Protein AF-A0A943PR94-F1 (afdb_monomer)

Radius of gyration: 12.65 Å; Cα contacts (8 Å, |Δi|>4): 178; chains: 1; bounding box: 43×32×30 Å

Mean predicted aligned error: 4.42 Å

pLDDT: mean 90.62, std 11.08, range [41.34, 97.44]

Foldseek 3Di:
DFKDKAWWFFDDDWDKDADPPDPFGIKIWGWIAGPVRDIAIEMETDPVSVVCVVVVDGIWMFMFGQDPPRYTYGPDTDDDDPPD

Secondary structure (DSSP, 8-state):
---EEEEEEE-S--EEEE-SSSS--EEEEEEEE-TTS-EEEEEEEHHHHHHHHHHT-SEEEEEEEE-GGG-EEEEEEE------

Nearest PDB structures (foldseek):
  5yyu-assembly1_D  TM=7.968E-01  e=5.255E-03  Staphylococcus aureus subsp. aureus ED98
  1ue7-assembly2_D-3  TM=8.238E-01  e=7.338E-03  Mycobacterium tuberculosis
  6bhw-assembly1_D  TM=8.023E-01  e=1.691E-02  Bacillus subtilis subsp. subtilis str. 168
  5yuo-assembly1_B  TM=7.640E-01  e=2.790E-02  Pseudomonas aeruginosa PAO1
  5odn-assembly1_H  TM=7.202E-01  e=2.233E-02  Salinibacter ruber DSM 13855

Structure (mmCIF, N/CA/C/O backbone):
data_AF-A0A943PR94-F1
#
_entry.id   AF-A0A943PR94-F1
#
loop_
_atom_site.group_PDB
_atom_site.id
_atom_site.type_symbol
_atom_site.label_atom_id
_atom_site.label_alt_id
_atom_site.label_comp_id
_atom_site.label_asym_id
_atom_site.label_entity_id
_atom_site.label_seq_id
_atom_site.pdbx_PDB_ins_code
_atom_site.Cartn_x
_atom_site.Cartn_y
_atom_site.Cartn_z
_atom_site.occupancy
_atom_site.B_iso_or_equiv
_atom_site.auth_seq_id
_atom_site.auth_comp_id
_atom_site.auth_asym_id
_atom_site.auth_atom_id
_atom_site.pdbx_PDB_model_num
ATOM 1 N N . MET A 1 1 ? -1.531 -20.455 -5.569 1.00 72.88 1 MET A N 1
ATOM 2 C CA . MET A 1 1 ? -2.484 -19.329 -5.653 1.00 72.88 1 MET A CA 1
ATOM 3 C C . MET A 1 1 ? -1.955 -18.230 -4.739 1.00 72.88 1 MET A C 1
ATOM 5 O O . MET A 1 1 ? -1.778 -18.514 -3.565 1.00 72.88 1 MET A O 1
ATOM 9 N N . ASN A 1 2 ? -1.569 -17.065 -5.273 1.00 90.38 2 ASN A N 1
ATOM 10 C CA . ASN A 1 2 ? -0.952 -15.970 -4.506 1.00 90.38 2 ASN A CA 1
ATOM 11 C C . ASN A 1 2 ? -1.636 -14.649 -4.862 1.00 90.38 2 ASN A C 1
ATOM 13 O O . ASN A 1 2 ? -1.139 -13.866 -5.670 1.00 90.38 2 ASN A O 1
ATOM 17 N N . GLU A 1 3 ? -2.829 -14.480 -4.317 1.00 94.56 3 GLU A N 1
ATOM 18 C CA . GLU A 1 3 ? -3.704 -13.352 -4.575 1.00 94.56 3 GLU A CA 1
ATOM 19 C C . GLU A 1 3 ? -4.501 -13.085 -3.302 1.00 94.56 3 GLU A C 1
ATOM 21 O O . GLU A 1 3 ? -4.934 -14.027 -2.635 1.00 94.56 3 GLU A O 1
ATOM 26 N N . CYS A 1 4 ? -4.640 -11.817 -2.932 1.00 93.88 4 CYS A N 1
ATOM 27 C CA . CYS A 1 4 ? -5.358 -11.398 -1.739 1.00 93.88 4 CYS A CA 1
ATOM 28 C C . CYS A 1 4 ? -6.307 -10.243 -2.052 1.00 93.88 4 CYS A C 1
ATOM 30 O O . CYS A 1 4 ? -6.064 -9.439 -2.951 1.00 93.88 4 CYS A O 1
ATOM 32 N N . PHE A 1 5 ? -7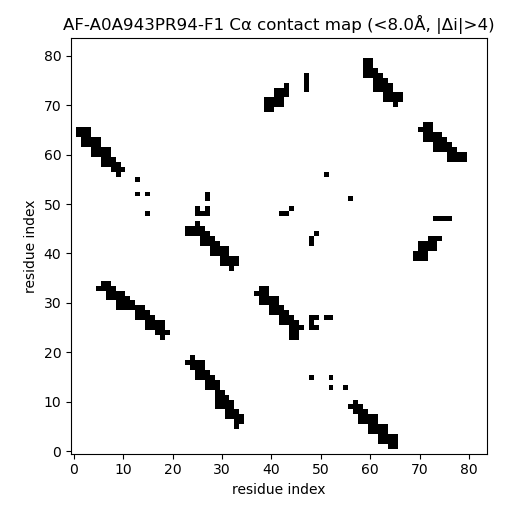.387 -10.170 -1.282 1.00 95.06 5 PHE A N 1
ATOM 33 C CA . PHE A 1 5 ? -8.392 -9.121 -1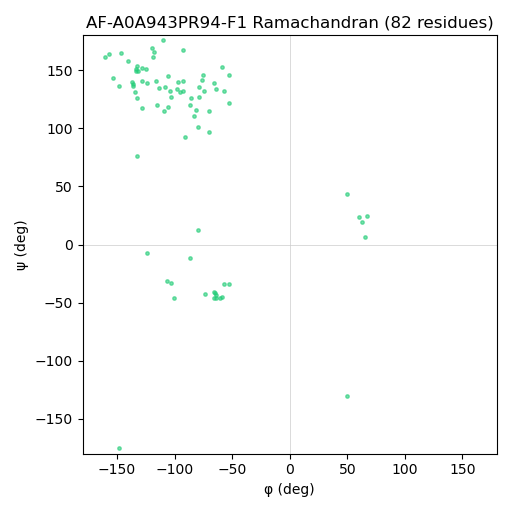.362 1.00 95.06 5 PHE A CA 1
ATOM 34 C C . PHE A 1 5 ? -8.587 -8.568 0.041 1.00 95.06 5 PHE A C 1
ATOM 36 O O . PHE A 1 5 ? -8.942 -9.321 0.949 1.00 95.06 5 PHE A O 1
ATOM 43 N N . LEU A 1 6 ? -8.280 -7.290 0.243 1.00 94.25 6 LEU A N 1
ATOM 44 C CA . LEU A 1 6 ? -8.195 -6.704 1.577 1.00 94.25 6 LEU A CA 1
ATOM 45 C C . LEU A 1 6 ? -8.908 -5.356 1.618 1.00 94.25 6 LEU A C 1
ATOM 47 O O . LEU A 1 6 ? -8.646 -4.483 0.796 1.00 94.25 6 LEU A O 1
ATOM 51 N N . LEU A 1 7 ? -9.761 -5.173 2.626 1.00 94.44 7 LEU A N 1
ATOM 52 C CA . LEU A 1 7 ? -10.167 -3.850 3.088 1.00 94.44 7 LEU A CA 1
ATOM 53 C C . LEU A 1 7 ? -9.138 -3.385 4.114 1.00 94.44 7 LEU A C 1
ATOM 55 O O . LEU A 1 7 ? -8.943 -4.053 5.134 1.00 94.44 7 LEU A O 1
ATOM 59 N N . ILE A 1 8 ? -8.483 -2.261 3.847 1.00 94.62 8 ILE A N 1
ATOM 60 C CA . ILE A 1 8 ? -7.394 -1.770 4.689 1.00 94.62 8 ILE A CA 1
ATOM 61 C C . ILE A 1 8 ? -7.654 -0.341 5.154 1.00 94.62 8 ILE A C 1
ATOM 63 O O . ILE A 1 8 ? -8.281 0.446 4.447 1.00 94.62 8 ILE A O 1
ATOM 67 N N . LYS A 1 9 ? -7.126 0.004 6.332 1.00 95.56 9 LYS A N 1
ATOM 68 C CA . LYS A 1 9 ? -7.018 1.386 6.811 1.00 95.56 9 LYS A CA 1
ATOM 69 C C . LYS A 1 9 ? -5.548 1.766 6.945 1.00 95.56 9 LYS A C 1
ATOM 71 O O . LYS A 1 9 ? -4.833 1.134 7.718 1.00 95.56 9 LYS A O 1
ATOM 76 N N . ARG A 1 10 ? -5.083 2.789 6.231 1.00 95.31 10 ARG A N 1
ATOM 77 C CA . ARG A 1 10 ? -3.720 3.316 6.366 1.00 95.31 10 ARG A CA 1
ATOM 78 C C . ARG A 1 10 ? -3.525 3.901 7.769 1.00 95.31 10 ARG A C 1
ATOM 80 O O . ARG A 1 10 ? -4.377 4.633 8.265 1.00 95.31 10 ARG A O 1
ATOM 87 N N . ILE A 1 11 ? -2.406 3.558 8.406 1.00 96.75 11 ILE A N 1
ATOM 88 C CA . ILE A 1 11 ? -2.062 4.000 9.771 1.00 96.75 11 ILE A CA 1
ATOM 89 C C . ILE A 1 11 ? -0.714 4.722 9.860 1.00 96.75 11 ILE A C 1
ATOM 91 O O . ILE A 1 11 ? -0.384 5.252 10.914 1.00 96.75 11 ILE A O 1
ATOM 95 N N . SER A 1 12 ? 0.067 4.746 8.777 1.00 96.50 12 SER A N 1
ATOM 96 C CA . SER A 1 12 ? 1.302 5.528 8.683 1.00 96.50 12 SER A CA 1
ATOM 97 C C . SER A 1 12 ? 1.214 6.575 7.582 1.00 96.50 12 SER A C 1
ATOM 99 O O . SER A 1 12 ? 0.389 6.471 6.669 1.00 96.50 12 SER A O 1
ATOM 101 N N . ASP A 1 13 ? 2.139 7.526 7.607 1.00 95.50 13 ASP A N 1
ATOM 102 C CA . ASP A 1 13 ? 2.380 8.407 6.471 1.00 95.50 13 ASP A CA 1
ATOM 103 C C . ASP A 1 13 ? 2.766 7.615 5.218 1.00 95.50 13 ASP A C 1
ATOM 105 O O . ASP A 1 13 ? 3.285 6.492 5.283 1.00 95.50 13 ASP A O 1
ATOM 109 N N . ILE A 1 14 ? 2.464 8.211 4.068 1.00 95.19 14 ILE A N 1
ATOM 110 C CA . ILE A 1 14 ? 2.741 7.646 2.754 1.00 95.19 14 ILE A CA 1
ATOM 111 C C . ILE A 1 14 ? 4.208 7.919 2.402 1.00 95.19 14 ILE A C 1
ATOM 113 O O . ILE A 1 14 ? 4.602 9.067 2.208 1.00 95.19 14 ILE A O 1
ATOM 117 N N . ASN A 1 15 ? 5.017 6.865 2.274 1.00 96.00 15 ASN A N 1
ATOM 118 C CA . ASN A 1 15 ? 6.397 6.974 1.806 1.00 96.00 15 ASN A CA 1
ATOM 119 C C . ASN A 1 15 ? 6.447 6.818 0.282 1.00 96.00 15 ASN A C 1
ATOM 121 O O . ASN A 1 15 ? 6.511 5.700 -0.233 1.00 96.00 15 ASN A O 1
ATOM 125 N N . PHE A 1 16 ? 6.385 7.941 -0.430 1.00 94.38 16 PHE A N 1
ATOM 126 C CA . PHE A 1 16 ? 6.470 7.986 -1.888 1.00 94.38 16 PHE A CA 1
ATOM 127 C C . PHE A 1 16 ? 7.914 8.211 -2.349 1.00 94.38 16 PHE A C 1
ATOM 129 O O . PHE A 1 16 ? 8.607 9.100 -1.851 1.00 94.38 16 PHE A O 1
ATOM 136 N N . LYS A 1 17 ? 8.375 7.412 -3.313 1.00 93.56 17 LYS A N 1
ATOM 137 C CA . LYS A 1 17 ? 9.731 7.476 -3.867 1.00 93.56 17 LYS A CA 1
ATOM 138 C C . LYS A 1 17 ? 9.703 7.347 -5.382 1.00 93.56 17 LYS A C 1
ATOM 140 O O . LYS A 1 17 ? 9.011 6.489 -5.923 1.00 93.56 17 LYS A O 1
ATOM 145 N N . PHE A 1 18 ? 10.541 8.131 -6.050 1.00 91.31 18 PHE A N 1
ATOM 146 C CA . PHE A 1 18 ? 10.893 7.877 -7.443 1.00 91.31 18 PHE A CA 1
ATOM 147 C C . PHE A 1 18 ? 11.937 6.765 -7.509 1.00 91.31 18 PHE A C 1
ATOM 149 O O . PHE A 1 18 ? 12.893 6.752 -6.729 1.00 91.31 18 PHE A O 1
ATOM 156 N N . VAL A 1 19 ? 11.744 5.826 -8.429 1.00 90.25 19 VAL A N 1
ATOM 157 C CA . VAL A 1 19 ? 12.668 4.716 -8.657 1.00 90.25 19 VAL A CA 1
ATOM 158 C C . VAL A 1 19 ? 13.468 5.021 -9.920 1.00 90.25 19 VAL A C 1
ATOM 160 O O . VAL A 1 19 ? 12.909 5.337 -10.966 1.00 90.25 19 VAL A O 1
ATOM 163 N N . ILE A 1 20 ? 14.796 4.971 -9.808 1.00 84.06 20 ILE A N 1
ATOM 164 C CA . ILE A 1 20 ? 15.733 5.246 -10.904 1.00 84.06 20 ILE A CA 1
ATOM 165 C C . ILE A 1 20 ? 16.317 3.909 -11.375 1.00 84.06 20 ILE A C 1
ATOM 167 O O . ILE A 1 20 ? 16.542 3.014 -10.561 1.00 84.06 20 ILE A O 1
ATOM 171 N N . ASN A 1 21 ? 16.582 3.773 -12.677 1.00 82.69 21 ASN A N 1
ATOM 172 C CA . ASN A 1 21 ? 17.173 2.576 -13.297 1.00 82.69 21 ASN A CA 1
ATOM 173 C C . ASN A 1 21 ? 16.352 1.279 -13.135 1.00 82.69 21 ASN A C 1
ATOM 175 O O . ASN A 1 21 ? 16.907 0.187 -13.232 1.00 82.69 21 ASN A O 1
ATOM 179 N N . CYS A 1 22 ? 15.040 1.382 -12.916 1.00 84.88 22 CYS A N 1
ATOM 180 C CA . CYS A 1 22 ? 14.101 0.258 -12.968 1.00 84.88 22 CYS A CA 1
ATOM 181 C C . CYS A 1 22 ? 13.032 0.502 -14.038 1.00 84.88 22 CYS A C 1
ATOM 183 O O . CYS A 1 22 ? 12.930 1.597 -14.595 1.00 84.88 22 CYS A O 1
ATOM 185 N N . LYS A 1 23 ? 12.253 -0.541 -14.345 1.00 90.12 23 LYS A N 1
ATOM 186 C CA . LYS A 1 23 ? 11.109 -0.439 -15.257 1.00 90.12 23 LYS A CA 1
ATOM 187 C C . LYS A 1 23 ? 10.025 0.467 -14.661 1.00 90.12 23 LYS A C 1
ATOM 189 O O . LYS A 1 23 ? 9.442 1.279 -15.376 1.00 90.12 23 LYS A O 1
ATOM 194 N N . GLU A 1 24 ? 9.789 0.309 -13.367 1.00 91.62 24 GLU A N 1
ATOM 195 C CA . GLU A 1 24 ? 8.882 1.103 -12.550 1.00 91.62 24 GLU A CA 1
ATOM 196 C C . GLU A 1 24 ? 9.524 2.462 -12.233 1.00 91.62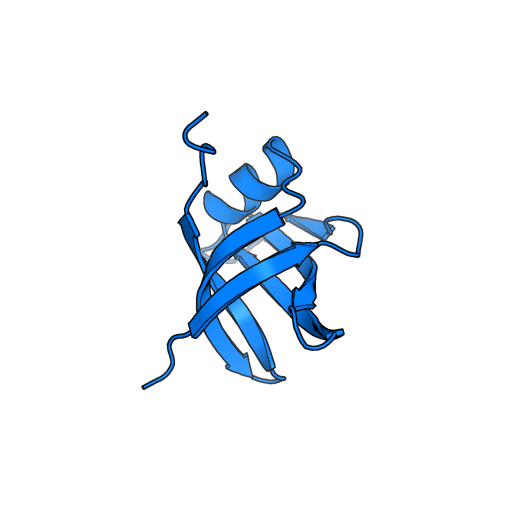 24 GLU A C 1
ATOM 198 O O . GLU A 1 24 ? 10.731 2.558 -11.993 1.00 91.62 24 GLU A O 1
ATOM 203 N N . LYS A 1 25 ? 8.714 3.520 -12.230 1.00 92.12 25 LYS A N 1
ATOM 204 C CA . LYS A 1 25 ? 9.138 4.922 -12.094 1.00 92.12 25 LYS A CA 1
ATOM 205 C C . LYS A 1 25 ? 8.817 5.507 -10.726 1.00 92.12 25 LYS A C 1
ATOM 207 O O . LYS A 1 25 ? 9.551 6.369 -10.240 1.00 92.12 25 LYS A O 1
ATOM 212 N N . SER A 1 26 ? 7.742 5.050 -10.096 1.00 93.94 26 SER A N 1
ATOM 213 C CA . SER A 1 26 ? 7.351 5.478 -8.754 1.00 93.94 26 SER A CA 1
ATOM 214 C C . SER A 1 26 ? 6.984 4.286 -7.887 1.00 93.94 26 SER A C 1
ATOM 216 O O . SER A 1 26 ? 6.535 3.251 -8.374 1.00 93.94 26 SER A O 1
ATOM 218 N N . LYS A 1 27 ? 7.218 4.423 -6.582 1.00 96.12 27 LYS A N 1
ATOM 219 C CA . LYS A 1 27 ? 6.869 3.441 -5.561 1.00 96.12 27 LYS A CA 1
ATOM 220 C C . LYS A 1 27 ? 6.259 4.151 -4.368 1.00 96.12 27 LYS A C 1
ATOM 222 O O . LYS A 1 27 ? 6.794 5.152 -3.896 1.00 96.12 27 LYS A O 1
ATOM 227 N N . VAL A 1 28 ? 5.201 3.570 -3.825 1.00 96.25 28 VAL A N 1
ATOM 228 C CA . VAL A 1 28 ? 4.629 3.974 -2.545 1.00 96.25 28 VAL A CA 1
ATOM 229 C C . VAL A 1 28 ? 4.747 2.840 -1.538 1.00 96.25 28 VAL A C 1
ATOM 231 O O . VAL A 1 28 ? 4.577 1.682 -1.910 1.00 96.25 28 VAL A O 1
ATOM 234 N N . VAL A 1 29 ? 5.046 3.160 -0.279 1.00 96.88 29 VAL A N 1
ATOM 235 C CA . VAL A 1 29 ? 5.055 2.204 0.838 1.00 96.88 29 VAL A CA 1
ATOM 236 C C . VAL A 1 29 ? 4.370 2.829 2.048 1.00 96.88 29 VAL A C 1
ATOM 238 O O . VAL A 1 29 ? 4.617 3.991 2.369 1.00 96.88 29 VAL A O 1
ATOM 241 N N . PHE A 1 30 ? 3.518 2.070 2.730 1.00 96.94 30 PHE A N 1
ATOM 242 C CA . PHE A 1 30 ? 2.882 2.489 3.979 1.00 96.94 30 PHE A CA 1
ATOM 243 C C . PHE A 1 30 ? 2.442 1.275 4.805 1.00 96.94 30 PHE A C 1
ATOM 245 O O . PHE A 1 30 ? 2.334 0.156 4.300 1.00 96.94 30 PHE A O 1
ATOM 252 N N . LYS A 1 31 ? 2.161 1.505 6.089 1.00 97.38 31 LYS A N 1
ATOM 253 C CA . LYS A 1 31 ? 1.538 0.523 6.975 1.00 97.38 31 LYS A CA 1
ATOM 254 C C . LYS A 1 31 ? 0.029 0.684 6.975 1.00 97.38 31 LYS A C 1
ATOM 256 O O . LYS A 1 31 ? -0.498 1.803 7.015 1.00 97.38 31 LYS A O 1
ATOM 261 N N . ALA A 1 32 ? -0.661 -0.444 6.994 1.00 96.44 32 ALA A N 1
ATOM 262 C CA . ALA A 1 32 ? -2.104 -0.495 7.078 1.00 96.44 32 ALA A CA 1
ATOM 263 C C . ALA A 1 32 ? -2.570 -1.493 8.133 1.00 96.44 32 ALA A C 1
ATOM 265 O O . ALA A 1 32 ? -1.887 -2.466 8.445 1.00 96.44 32 ALA A O 1
ATOM 266 N N . LYS A 1 33 ? -3.757 -1.235 8.668 1.00 96.75 33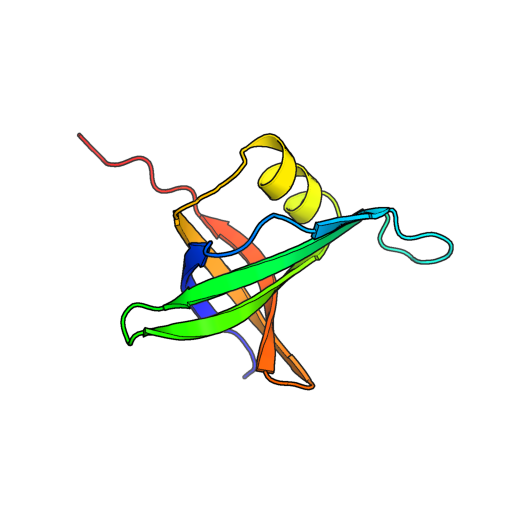 LYS A N 1
ATOM 267 C CA . LYS A 1 33 ? -4.421 -2.052 9.669 1.00 96.75 33 LYS A CA 1
ATOM 268 C C . LYS A 1 33 ? -5.614 -2.771 9.050 1.00 96.75 33 LYS A C 1
ATOM 270 O O . LYS A 1 33 ? -6.395 -2.169 8.309 1.00 96.75 33 LYS A O 1
ATOM 275 N N . LEU A 1 34 ? -5.738 -4.051 9.377 1.00 94.12 34 LEU A N 1
ATOM 276 C CA . LEU A 1 34 ? -6.867 -4.908 9.023 1.00 94.12 34 LEU A CA 1
ATOM 277 C C . LEU A 1 34 ? -7.923 -4.915 10.140 1.00 94.12 34 LEU A C 1
ATOM 279 O O . LEU A 1 34 ? -7.664 -4.492 11.269 1.00 94.12 34 LEU A O 1
ATOM 283 N N . LEU A 1 35 ? -9.114 -5.445 9.843 1.00 91.56 35 LEU A N 1
ATOM 284 C CA . LEU A 1 35 ? -10.224 -5.539 10.806 1.00 91.56 35 LEU A CA 1
ATOM 285 C C . LEU A 1 35 ? -9.858 -6.312 12.083 1.00 91.56 35 LEU A C 1
ATOM 287 O O . LEU A 1 35 ? -10.308 -5.959 13.168 1.00 91.56 35 LEU A O 1
ATOM 291 N N . ASN A 1 36 ? -9.008 -7.334 11.975 1.00 92.50 36 ASN A N 1
ATOM 292 C CA . ASN A 1 36 ? -8.531 -8.137 13.107 1.00 92.50 36 ASN A CA 1
ATOM 293 C C . ASN A 1 36 ? -7.401 -7.462 13.913 1.00 92.50 36 ASN A C 1
ATOM 295 O O . ASN A 1 36 ? -6.742 -8.118 14.714 1.00 92.50 36 ASN A O 1
ATOM 299 N N . ASN A 1 37 ? -7.155 -6.169 13.690 1.00 92.69 37 ASN A N 1
ATOM 300 C CA . ASN A 1 37 ? -6.050 -5.388 14.239 1.00 92.69 37 ASN A CA 1
ATOM 301 C C . ASN A 1 37 ? -4.639 -5.788 13.781 1.00 92.69 37 ASN A C 1
ATOM 303 O O . ASN A 1 37 ? -3.681 -5.201 14.280 1.00 92.69 37 ASN A O 1
ATOM 307 N N . SER A 1 38 ? -4.481 -6.713 12.830 1.00 93.81 38 SER A N 1
ATOM 308 C C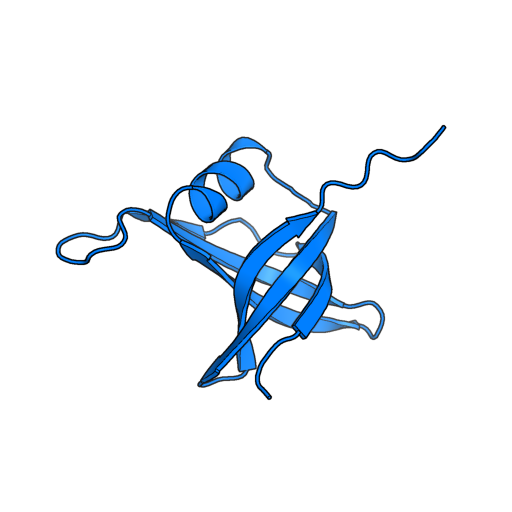A . S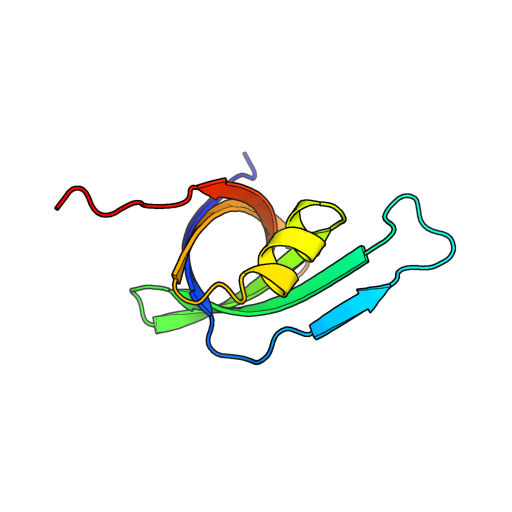ER A 1 38 ? -3.167 -6.994 12.247 1.00 93.81 38 SER A CA 1
ATOM 309 C C . SER A 1 38 ? -2.647 -5.788 11.466 1.00 93.81 38 SER A C 1
ATOM 311 O O . SER A 1 38 ? -3.398 -5.140 10.733 1.00 93.81 38 SER A O 1
ATOM 313 N N . GLU A 1 39 ? -1.352 -5.522 11.607 1.00 96.06 39 GLU A N 1
ATOM 314 C CA . GLU A 1 39 ? -0.631 -4.530 10.816 1.00 96.06 39 GLU A CA 1
ATOM 315 C C . GLU A 1 39 ? 0.100 -5.220 9.668 1.00 96.06 39 GLU A C 1
ATOM 317 O O . GLU A 1 39 ? 0.765 -6.239 9.862 1.00 96.06 39 GLU A O 1
ATOM 322 N N . ILE A 1 40 ? -0.024 -4.655 8.473 1.00 95.56 40 ILE A N 1
ATOM 323 C CA . ILE A 1 40 ? 0.648 -5.124 7.264 1.00 95.56 40 ILE A CA 1
ATOM 324 C C . ILE A 1 40 ? 1.382 -3.968 6.596 1.00 95.56 40 ILE A C 1
ATOM 326 O O . ILE A 1 40 ? 0.973 -2.808 6.695 1.00 95.56 40 ILE A O 1
ATOM 330 N N . GLU A 1 41 ? 2.458 -4.292 5.888 1.00 96.94 41 GLU A N 1
ATOM 331 C CA . GLU A 1 41 ? 3.126 -3.349 5.001 1.00 96.94 41 GLU A CA 1
ATOM 332 C C . GLU A 1 41 ? 2.605 -3.529 3.577 1.00 96.94 41 GLU A C 1
ATOM 334 O O . GLU A 1 41 ? 2.517 -4.645 3.059 1.00 96.94 41 GLU A O 1
ATOM 339 N N . VAL A 1 42 ? 2.237 -2.413 2.959 1.00 96.88 42 VAL A N 1
ATOM 340 C CA . VAL A 1 42 ? 1.612 -2.375 1.643 1.00 96.88 42 VAL A CA 1
ATOM 341 C C . VAL A 1 42 ? 2.441 -1.485 0.735 1.00 96.88 42 VAL A C 1
ATOM 343 O O . VAL A 1 42 ? 2.914 -0.423 1.151 1.00 96.88 42 VAL A O 1
ATOM 346 N N . PHE A 1 43 ? 2.615 -1.910 -0.512 1.00 96.88 43 PHE A N 1
ATOM 347 C CA . PHE A 1 43 ? 3.290 -1.110 -1.519 1.00 96.88 43 PHE A CA 1
ATOM 348 C C . PHE A 1 43 ? 2.618 -1.207 -2.886 1.00 96.88 43 PHE A C 1
ATOM 350 O O . PHE A 1 43 ? 1.910 -2.164 -3.192 1.00 96.88 43 PHE A O 1
ATOM 357 N N . ALA A 1 44 ? 2.862 -0.205 -3.721 1.00 96.75 44 ALA A N 1
ATOM 358 C CA . ALA A 1 44 ? 2.430 -0.187 -5.113 1.00 96.75 44 ALA A CA 1
ATOM 359 C C . ALA A 1 44 ? 3.452 0.553 -5.977 1.00 96.75 44 ALA A C 1
ATOM 361 O O . ALA A 1 44 ? 4.293 1.287 -5.446 1.00 96.75 44 ALA A O 1
ATOM 362 N N . TYR A 1 45 ? 3.351 0.375 -7.293 1.00 96.50 45 TYR A N 1
ATOM 363 C CA . TYR A 1 45 ? 4.187 1.050 -8.282 1.00 96.50 45 TYR A CA 1
ATOM 364 C C . TYR A 1 45 ? 3.362 1.923 -9.236 1.00 96.50 45 TYR A C 1
ATOM 366 O O . TYR A 1 45 ? 2.149 1.733 -9.384 1.00 96.50 45 TYR A O 1
ATOM 374 N N . ASP A 1 46 ? 4.047 2.856 -9.893 1.00 95.62 46 ASP A N 1
ATOM 375 C CA . ASP A 1 46 ? 3.572 3.651 -11.029 1.00 95.62 46 ASP A CA 1
ATOM 376 C C . ASP A 1 46 ? 2.200 4.302 -10.781 1.00 95.62 46 ASP A C 1
ATOM 378 O O . ASP A 1 46 ? 1.970 4.912 -9.739 1.00 95.62 46 ASP A O 1
ATOM 382 N N . ASN A 1 47 ? 1.256 4.150 -11.714 1.00 95.31 47 ASN A N 1
ATOM 383 C CA . ASN A 1 47 ? -0.058 4.796 -11.671 1.00 95.31 47 ASN A CA 1
ATOM 384 C C . ASN A 1 47 ? -0.808 4.562 -10.349 1.00 95.31 47 ASN A C 1
ATOM 386 O O . ASN A 1 47 ? -1.534 5.441 -9.890 1.00 95.31 47 ASN A O 1
ATOM 390 N N . ILE A 1 48 ? -0.645 3.385 -9.733 1.00 95.19 48 ILE A N 1
ATOM 391 C CA . ILE A 1 48 ? -1.290 3.065 -8.455 1.00 95.19 48 ILE A CA 1
ATOM 392 C C . ILE A 1 48 ? -0.607 3.829 -7.318 1.00 95.19 48 ILE A C 1
ATOM 394 O O . ILE A 1 48 ? -1.289 4.387 -6.459 1.00 95.19 48 ILE A O 1
ATOM 398 N N . ALA A 1 49 ? 0.728 3.889 -7.323 1.00 95.00 49 ALA A N 1
ATOM 399 C CA . ALA A 1 49 ? 1.486 4.675 -6.355 1.00 95.00 49 ALA A CA 1
ATOM 400 C C . ALA A 1 49 ? 1.127 6.165 -6.438 1.00 95.00 49 ALA A C 1
ATOM 402 O O . ALA A 1 49 ? 0.855 6.792 -5.411 1.00 95.00 49 ALA A O 1
ATOM 403 N N . ASP A 1 50 ? 1.065 6.700 -7.656 1.00 94.12 50 ASP A N 1
ATOM 404 C CA . ASP A 1 50 ? 0.731 8.097 -7.926 1.00 94.12 50 ASP A CA 1
ATOM 405 C C . ASP A 1 50 ? -0.702 8.418 -7.479 1.00 94.12 50 ASP A C 1
ATOM 407 O O . ASP A 1 50 ? -0.936 9.431 -6.820 1.00 94.12 50 ASP A O 1
ATOM 411 N N . TYR A 1 51 ? -1.659 7.526 -7.760 1.00 93.75 51 TYR A N 1
ATOM 412 C CA . TYR A 1 51 ? -3.054 7.680 -7.344 1.00 93.75 51 TYR A CA 1
ATOM 413 C C . TYR A 1 51 ? -3.216 7.667 -5.817 1.00 93.75 51 TYR A C 1
ATOM 415 O O . TYR A 1 51 ? -3.882 8.551 -5.270 1.00 93.75 51 TYR A O 1
ATOM 423 N N . ILE A 1 52 ? -2.575 6.721 -5.114 1.00 93.12 52 ILE A N 1
ATOM 424 C CA . ILE A 1 52 ? -2.593 6.659 -3.641 1.00 93.12 52 ILE A CA 1
ATOM 425 C C . ILE A 1 52 ? -2.034 7.955 -3.047 1.00 93.12 52 ILE A C 1
ATOM 427 O O . ILE A 1 52 ? -2.629 8.512 -2.122 1.00 93.12 52 ILE A O 1
ATOM 431 N N . TYR A 1 53 ? -0.914 8.444 -3.586 1.00 92.44 53 TYR A N 1
ATOM 432 C CA . TYR A 1 53 ? -0.277 9.671 -3.119 1.00 92.44 53 TYR A CA 1
ATOM 433 C C . TYR A 1 53 ? -1.147 10.906 -3.385 1.00 92.44 53 TYR A C 1
ATOM 435 O O . TYR A 1 53 ? -1.374 11.705 -2.480 1.00 92.44 53 TYR A O 1
ATOM 443 N N . GLN A 1 54 ? -1.704 11.034 -4.593 1.00 92.81 54 GLN A N 1
ATOM 444 C CA . GLN A 1 54 ? -2.531 12.175 -4.987 1.00 92.81 54 GLN A CA 1
ATOM 445 C C . GLN A 1 54 ? -3.849 12.251 -4.206 1.00 92.81 54 GLN A C 1
ATOM 447 O O . GLN A 1 54 ? -4.294 13.342 -3.849 1.00 92.81 54 GLN A O 1
ATOM 452 N N . LYS A 1 55 ? -4.507 11.110 -3.975 1.00 91.19 55 LYS A N 1
ATOM 453 C CA . LYS A 1 55 ? -5.800 11.050 -3.275 1.00 91.19 55 LYS A CA 1
ATOM 454 C C . LYS A 1 55 ? -5.670 10.976 -1.758 1.00 91.19 55 LYS A C 1
ATOM 456 O O . LYS A 1 55 ? -6.675 11.151 -1.078 1.00 91.19 55 LYS A O 1
ATOM 461 N N . ASN A 1 56 ? -4.465 10.732 -1.241 1.00 88.44 56 ASN A N 1
ATOM 462 C CA . ASN A 1 56 ? -4.191 10.553 0.184 1.00 88.44 56 ASN A CA 1
ATOM 463 C C . ASN A 1 56 ? -5.151 9.545 0.849 1.00 88.44 56 ASN A C 1
ATOM 465 O O . ASN A 1 56 ? -5.680 9.791 1.933 1.00 88.44 56 ASN A O 1
ATOM 469 N N . LEU A 1 57 ? -5.404 8.417 0.175 1.00 87.31 57 LEU A N 1
ATOM 470 C CA . LEU A 1 57 ? -6.421 7.448 0.590 1.00 87.31 57 LEU A CA 1
ATOM 471 C C . LEU A 1 57 ? -6.177 6.950 2.022 1.00 87.31 57 LEU A C 1
ATOM 473 O O . LEU A 1 57 ? -5.063 6.553 2.386 1.00 87.31 57 LEU A O 1
ATOM 477 N N . GLU A 1 58 ? -7.238 6.946 2.828 1.00 90.69 58 GLU A N 1
ATOM 478 C CA . GLU A 1 58 ? -7.197 6.446 4.206 1.00 90.69 58 GLU A CA 1
ATOM 479 C C . GLU A 1 58 ? -7.765 5.035 4.336 1.00 90.69 58 GLU A C 1
ATOM 481 O O . GLU A 1 58 ? -7.148 4.192 4.984 1.00 90.69 58 GLU A O 1
ATOM 486 N N . ILE A 1 59 ? -8.924 4.762 3.732 1.00 91.94 59 ILE A N 1
ATOM 487 C CA . ILE A 1 59 ? -9.607 3.465 3.790 1.00 91.94 59 ILE A CA 1
ATOM 488 C C . ILE A 1 59 ? -10.017 3.081 2.376 1.00 91.94 59 ILE A C 1
ATOM 490 O O . ILE A 1 59 ? -10.675 3.864 1.698 1.00 91.94 59 ILE A O 1
ATOM 494 N N . PHE A 1 60 ? -9.627 1.892 1.929 1.00 92.69 60 PHE A N 1
ATOM 495 C CA . PHE A 1 60 ? -9.960 1.406 0.592 1.00 92.69 60 PHE A CA 1
ATOM 496 C C . PHE A 1 60 ? -9.819 -0.110 0.497 1.00 92.69 60 PHE A C 1
ATOM 498 O O . PHE A 1 60 ? -9.161 -0.753 1.324 1.00 92.69 60 PHE A O 1
ATOM 505 N N . PHE A 1 61 ? -10.453 -0.677 -0.526 1.00 94.44 61 PHE A N 1
ATOM 506 C CA . PHE A 1 61 ? -10.330 -2.087 -0.853 1.00 94.44 61 PHE A CA 1
ATOM 507 C C . PHE A 1 61 ? -9.301 -2.278 -1.958 1.00 94.44 61 PHE A C 1
ATOM 509 O O . PHE A 1 61 ? -9.235 -1.502 -2.912 1.00 94.44 61 PHE A O 1
ATOM 516 N N . LEU A 1 62 ? -8.497 -3.323 -1.828 1.00 94.81 62 LEU A N 1
ATOM 517 C CA . LEU A 1 62 ? -7.464 -3.657 -2.791 1.00 94.81 62 LEU A CA 1
ATOM 518 C C . LEU A 1 62 ? -7.527 -5.127 -3.165 1.00 94.81 62 LEU A C 1
ATOM 520 O O . LEU A 1 62 ? -7.843 -5.989 -2.342 1.00 94.81 62 LEU A O 1
ATOM 524 N N . ARG A 1 63 ? -7.125 -5.397 -4.401 1.00 96.56 63 ARG A N 1
ATOM 525 C CA . ARG A 1 63 ? -6.651 -6.703 -4.842 1.00 96.56 63 ARG A CA 1
ATOM 526 C C . ARG A 1 63 ? -5.137 -6.632 -4.959 1.00 96.56 63 ARG A C 1
ATOM 528 O O . ARG A 1 63 ? -4.589 -5.700 -5.550 1.00 96.56 63 ARG A O 1
ATOM 535 N N . GLY A 1 64 ? -4.462 -7.623 -4.402 1.00 96.88 64 GLY A N 1
ATOM 536 C CA . GLY A 1 64 ? -3.014 -7.633 -4.305 1.00 96.88 64 GLY A CA 1
ATOM 537 C C . GLY A 1 64 ? -2.403 -9.021 -4.362 1.00 96.88 64 GLY A C 1
ATOM 538 O O . GLY A 1 64 ? -3.082 -10.028 -4.565 1.00 96.88 64 GLY A O 1
ATOM 539 N N . LYS A 1 65 ? -1.086 -9.063 -4.180 1.00 96.94 65 LYS A N 1
ATOM 540 C CA . LYS A 1 65 ? -0.302 -10.295 -4.059 1.00 96.94 65 LYS A CA 1
ATOM 541 C C . LYS A 1 65 ? 0.559 -10.226 -2.810 1.00 96.94 65 LYS A C 1
ATOM 543 O O . LYS A 1 65 ? 1.144 -9.182 -2.525 1.00 96.94 65 LYS A O 1
ATOM 548 N N . LEU A 1 66 ? 0.679 -11.345 -2.101 1.00 95.62 66 LEU A N 1
ATOM 549 C CA . LEU A 1 66 ? 1.658 -11.470 -1.028 1.00 95.62 66 LEU A CA 1
ATOM 550 C C . LEU A 1 66 ? 3.046 -11.638 -1.640 1.00 95.62 66 LEU A C 1
ATOM 552 O O . LEU A 1 66 ? 3.259 -12.430 -2.562 1.00 95.62 66 LEU A O 1
ATOM 556 N N . ARG A 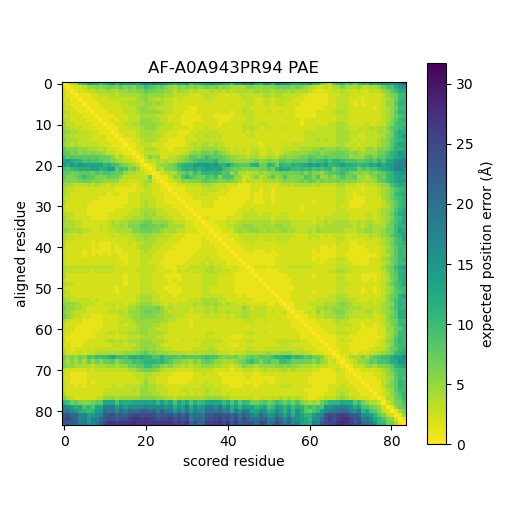1 67 ? 3.999 -10.872 -1.138 1.00 94.25 67 ARG A N 1
ATOM 557 C CA . ARG A 1 67 ? 5.409 -10.972 -1.501 1.00 94.25 67 ARG A CA 1
ATOM 558 C C . ARG A 1 67 ? 6.202 -11.526 -0.326 1.00 94.25 67 ARG A C 1
ATOM 560 O O . ARG A 1 67 ? 5.657 -11.806 0.744 1.00 94.25 67 ARG A O 1
ATOM 567 N N . GLU A 1 68 ? 7.491 -11.735 -0.558 1.00 82.06 68 GLU A N 1
ATOM 568 C CA . GLU A 1 68 ? 8.422 -12.120 0.499 1.00 82.06 68 GLU A CA 1
ATOM 569 C C . GLU A 1 68 ? 8.319 -11.119 1.667 1.00 82.06 68 GLU A C 1
ATOM 571 O O . GLU A 1 68 ? 8.030 -9.940 1.465 1.00 82.06 68 GLU A O 1
ATOM 576 N N . ASN A 1 69 ? 8.485 -11.597 2.903 1.00 86.00 69 ASN A N 1
ATOM 577 C CA . ASN A 1 69 ? 8.318 -10.812 4.138 1.00 86.00 69 ASN A CA 1
ATOM 578 C C . ASN A 1 69 ? 6.885 -10.332 4.450 1.00 86.00 69 ASN A C 1
ATOM 580 O O . ASN A 1 69 ? 6.720 -9.367 5.191 1.00 86.00 69 ASN A O 1
ATOM 584 N N . MET A 1 70 ? 5.847 -11.007 3.936 1.00 86.31 70 MET A N 1
ATOM 585 C CA . MET A 1 70 ? 4.430 -10.707 4.234 1.00 86.31 70 MET A CA 1
ATOM 586 C C . MET A 1 70 ? 3.968 -9.312 3.777 1.00 86.31 70 MET A C 1
ATOM 588 O O . MET A 1 70 ? 2.941 -8.809 4.235 1.00 86.31 70 MET A O 1
ATOM 592 N N . GLN A 1 71 ? 4.702 -8.696 2.850 1.00 94.94 71 GLN A N 1
ATOM 593 C CA . GLN A 1 71 ? 4.300 -7.444 2.220 1.00 94.94 71 GLN A CA 1
ATOM 594 C C . GLN A 1 71 ? 3.193 -7.693 1.194 1.00 94.94 71 GLN A C 1
ATOM 596 O O . GLN A 1 71 ? 3.190 -8.715 0.502 1.00 94.94 71 GLN A O 1
ATOM 601 N N . VAL A 1 72 ? 2.280 -6.736 1.055 1.00 97.06 72 VAL A N 1
ATOM 602 C CA . VAL A 1 72 ? 1.216 -6.784 0.049 1.00 97.06 72 VAL A CA 1
ATOM 603 C C . VAL A 1 72 ? 1.524 -5.804 -1.075 1.00 97.06 72 VAL A C 1
ATOM 605 O O . VAL A 1 72 ? 1.578 -4.595 -0.861 1.00 97.06 72 VAL A O 1
ATOM 608 N N . GLU A 1 73 ? 1.688 -6.326 -2.287 1.00 97.44 73 GLU A N 1
ATOM 609 C CA . GLU A 1 73 ? 1.724 -5.511 -3.500 1.00 97.44 73 GLU A CA 1
ATOM 610 C C . GLU A 1 73 ? 0.302 -5.269 -4.002 1.00 97.44 73 GLU A C 1
ATOM 612 O O . GLU A 1 73 ? -0.436 -6.228 -4.241 1.00 97.44 73 GLU A O 1
ATOM 617 N N . ILE A 1 74 ? -0.072 -4.008 -4.199 1.00 96.94 74 ILE A N 1
ATOM 618 C CA . ILE A 1 74 ? -1.366 -3.636 -4.775 1.00 96.94 74 ILE A CA 1
ATOM 619 C C . ILE A 1 74 ? -1.319 -3.807 -6.292 1.00 96.94 74 ILE A C 1
ATOM 621 O O . ILE A 1 74 ? -0.468 -3.229 -6.964 1.00 96.94 74 ILE A O 1
ATOM 625 N N . ILE A 1 75 ? -2.284 -4.557 -6.820 1.00 96.94 75 ILE A N 1
ATOM 626 C CA . ILE A 1 75 ? -2.504 -4.735 -8.259 1.00 96.94 75 ILE A CA 1
ATOM 627 C C . ILE A 1 75 ? -3.686 -3.889 -8.738 1.00 96.94 75 ILE A C 1
ATOM 629 O O . ILE A 1 75 ? -3.676 -3.403 -9.864 1.00 96.94 75 ILE A O 1
ATOM 633 N N . GLU A 1 76 ? -4.702 -3.704 -7.895 1.00 95.69 76 GLU A N 1
ATOM 634 C CA . GLU A 1 76 ? -5.906 -2.948 -8.234 1.00 95.69 76 GLU A CA 1
ATOM 635 C C . GLU A 1 76 ? -6.536 -2.355 -6.968 1.00 95.69 76 GLU A C 1
ATOM 637 O O . GLU A 1 76 ? -6.523 -2.988 -5.908 1.00 95.69 76 GLU A O 1
ATOM 642 N N . ILE A 1 77 ? -7.079 -1.141 -7.081 1.00 93.88 77 ILE A N 1
ATOM 643 C CA . ILE A 1 77 ? -7.806 -0.447 -6.011 1.00 93.88 77 ILE A CA 1
ATOM 644 C C . ILE A 1 77 ? -9.262 -0.320 -6.432 1.00 93.88 77 ILE A C 1
ATOM 646 O O . ILE A 1 77 ? -9.551 0.093 -7.554 1.00 93.88 77 ILE A O 1
ATOM 650 N N . TYR A 1 78 ? -10.164 -0.629 -5.509 1.00 89.81 78 TYR A N 1
ATOM 651 C CA . TYR A 1 78 ? -11.595 -0.451 -5.687 1.00 89.81 78 TYR A CA 1
ATOM 652 C C . TYR A 1 78 ? -12.054 0.697 -4.793 1.00 89.81 78 TYR A C 1
ATOM 654 O O . TYR A 1 78 ? -11.973 0.623 -3.563 1.00 89.81 78 TYR A O 1
ATOM 662 N N . ASP A 1 79 ? -12.506 1.770 -5.436 1.00 71.31 79 ASP A N 1
ATOM 663 C CA . ASP A 1 79 ? -13.001 2.970 -4.773 1.00 71.31 79 ASP A CA 1
ATOM 664 C C . ASP A 1 79 ? -14.469 2.735 -4.380 1.00 71.31 79 ASP A C 1
ATOM 666 O O . ASP A 1 79 ? -15.347 2.609 -5.239 1.00 71.31 79 ASP A O 1
ATOM 670 N N . PHE A 1 80 ? -14.747 2.619 -3.080 1.00 65.56 80 PHE A N 1
ATOM 671 C CA . PHE A 1 80 ? -16.120 2.540 -2.588 1.00 65.56 80 PHE A CA 1
ATOM 672 C C . PHE A 1 80 ? -16.697 3.954 -2.548 1.00 65.56 80 PHE A C 1
ATOM 674 O O . PHE A 1 80 ? -16.4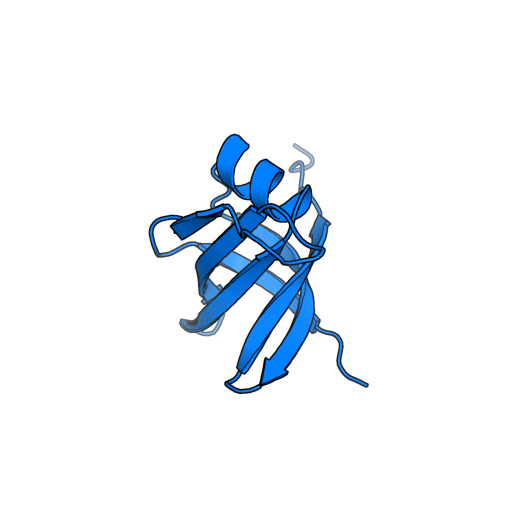61 4.711 -1.610 1.00 65.56 80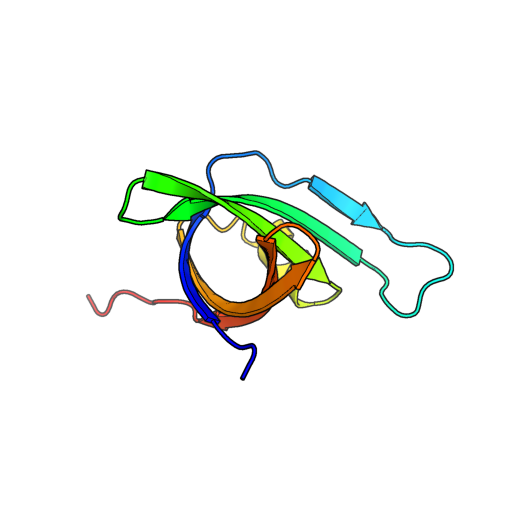 PHE A O 1
ATOM 681 N N . LYS A 1 81 ? -17.512 4.304 -3.546 1.00 54.97 81 LYS A N 1
ATOM 682 C CA . LYS A 1 81 ? -18.549 5.310 -3.315 1.00 54.97 81 LYS A CA 1
ATOM 683 C C . LYS A 1 81 ? -19.574 4.649 -2.403 1.00 54.97 81 LYS A C 1
ATOM 685 O O . LYS A 1 81 ? -20.184 3.660 -2.809 1.00 54.97 81 LYS A O 1
ATOM 690 N N . PHE A 1 82 ? -19.726 5.141 -1.176 1.00 52.47 82 PHE A N 1
ATOM 691 C CA . PHE A 1 82 ? -20.916 4.815 -0.398 1.00 52.47 82 PHE A CA 1
ATOM 692 C C . PHE A 1 82 ? -22.124 5.151 -1.285 1.00 52.47 82 PHE A C 1
ATOM 694 O O . PHE A 1 82 ? -22.210 6.248 -1.837 1.00 52.47 82 PHE A O 1
ATOM 701 N N . LEU A 1 83 ? -22.971 4.153 -1.541 1.00 43.81 83 LEU A N 1
ATOM 702 C CA . LEU A 1 83 ? -24.319 4.403 -2.028 1.00 43.81 83 LEU A CA 1
ATOM 703 C C . LEU A 1 83 ? -25.043 5.027 -0.836 1.00 43.81 83 LEU A C 1
ATOM 705 O O . LEU A 1 83 ? -25.419 4.300 0.084 1.00 43.81 83 LEU A O 1
ATOM 709 N N . ASP A 1 84 ? -25.098 6.356 -0.823 1.00 41.34 84 ASP A N 1
ATOM 710 C CA . ASP A 1 84 ? -26.018 7.111 0.029 1.00 41.34 84 ASP A CA 1
ATOM 711 C C . ASP A 1 84 ? -27.471 6.830 -0.390 1.00 41.34 84 ASP A C 1
ATOM 713 O O . ASP A 1 84 ? -27.736 6.766 -1.619 1.00 41.34 84 ASP A O 1
#

Solvent-accessible surface area (backbone atoms only — not comparable to full-atom values): 4837 Å² total; per-residue (Å²): 139,74,68,44,76,46,65,37,32,54,77,51,74,79,48,73,43,79,44,79,98,56,95,53,52,31,36,26,39,34,39,29,36,36,92,88,67,48,76,40,46,37,34,30,48,35,75,57,19,51,48,45,62,75,66,62,68,49,68,50,35,35,36,27,30,71,46,85,94,70,28,33,38,55,76,44,77,50,84,80,73,78,85,125

Sequence (84 aa):
MNECFLLIKRISDINFKFVINCKEKSKVVFKAKLLNNSEIEVFAYDNIADYIYQKNLEIFFLRGKLRENMQVEIIEIYDFKFLD